Protein AF-A0A6J6I1Q4-F1 (afdb_monomer)

InterPro domains:
  IPR000642 Peptidase M41 [PF01434] (2-66)
  IPR037219 Peptidase M41-like [G3DSA:1.20.58.760] (1-72)
  IPR037219 Peptidase M41-like [SSF140990] (5-70)

Foldseek 3Di:
DDDDPDPPPPDDPVVVVVVVVVVVVVVVVVVVVVVVQCVQCVVLVVVVVVVCVVVVDDDPVRNCVSCVPRDDDDDDDDCQVDPPDDDDPDDPDPDDPPPPPDPPPPPPDDDDDDDDDDDDDDDD

Nearest PDB structures (foldseek):
  8xks-assembly1_G  TM=7.023E-01  e=1.969E-01  Chlamydomonas reinhardtii

Organism: NCBI:txid449393

Solvent-accessible surface area (backbone atoms only — not comparable to full-atom values): 8518 Å² total; per-residue (Å²): 139,89,73,87,78,70,81,72,73,96,64,54,71,71,55,51,56,49,51,54,50,53,51,51,52,53,51,51,51,52,51,51,52,52,51,52,53,50,61,76,36,38,70,52,51,53,55,48,49,58,52,36,73,74,59,75,62,79,55,73,68,60,50,51,64,58,51,70,76,61,77,83,74,85,76,80,76,84,86,58,91,44,97,84,53,74,83,77,88,69,73,79,78,86,66,74,76,75,76,73,72,68,84,76,74,82,78,84,83,74,84,80,80,75,83,82,77,86,74,84,81,84,81,135

Radius of gyration: 28.58 Å; Cα contacts (8 Å, |Δi|>4): 20; chains: 1; bounding box: 57×72×59 Å

Secondary structure (DSSP, 8-state):
---------SS-HHHHHHHHHHHHHHHHHHHHHHHHHHHHTHHHHHHHHHHHHHHS---HHHHHHHGGGPPPPPPPPP--SSTT-PPP-SPPP-------------------------PPPP--

Mean predicted aligned error: 15.28 Å

Structure (mmCIF, N/CA/C/O backbone):
data_AF-A0A6J6I1Q4-F1
#
_entry.id   AF-A0A6J6I1Q4-F1
#
loop_
_atom_site.group_PDB
_atom_site.id
_atom_site.type_symbol
_atom_site.label_atom_id
_atom_site.label_alt_id
_atom_site.label_comp_id
_atom_site.label_asym_id
_atom_site.label_entity_id
_atom_site.label_seq_id
_atom_site.pdbx_PDB_ins_code
_atom_site.Cartn_x
_atom_site.Cartn_y
_atom_site.Cartn_z
_atom_site.occupancy
_atom_site.B_iso_or_equiv
_atom_site.auth_seq_id
_atom_site.auth_comp_id
_atom_site.auth_asym_id
_atom_site.auth_atom_id
_atom_site.pdbx_PDB_model_num
ATOM 1 N N . MET A 1 1 ? 27.191 35.435 -15.533 1.00 52.91 1 MET A N 1
ATOM 2 C CA . MET A 1 1 ? 27.317 34.099 -14.915 1.00 52.91 1 MET A CA 1
ATOM 3 C C . MET A 1 1 ? 25.908 33.603 -14.681 1.00 52.91 1 MET A C 1
ATOM 5 O O . MET A 1 1 ? 25.175 34.282 -13.982 1.00 52.91 1 MET A O 1
ATOM 9 N N . GLY A 1 2 ? 25.495 32.532 -15.345 1.00 70.75 2 GLY A N 1
ATOM 10 C CA . GLY A 1 2 ? 24.093 32.118 -15.364 1.00 70.75 2 GLY A CA 1
ATOM 11 C C . GLY A 1 2 ? 23.758 31.534 -16.721 1.00 70.75 2 GLY A C 1
ATOM 12 O O . GLY A 1 2 ? 23.562 32.281 -17.669 1.00 70.75 2 GLY A O 1
ATOM 13 N N . ARG A 1 3 ? 23.816 30.208 -16.803 1.00 54.75 3 ARG A N 1
ATOM 14 C CA . ARG A 1 3 ? 23.166 29.355 -17.798 1.00 54.75 3 ARG A CA 1
ATOM 15 C C . ARG A 1 3 ? 23.211 27.956 -17.207 1.00 54.75 3 ARG A C 1
ATOM 17 O O . ARG A 1 3 ? 24.220 27.271 -17.300 1.00 54.75 3 ARG A O 1
ATOM 24 N 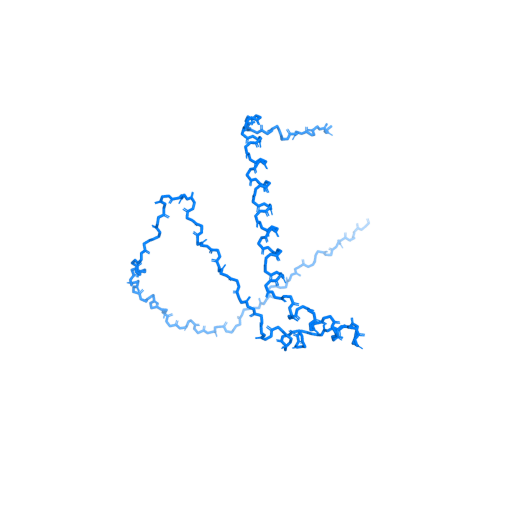N . GLU A 1 4 ? 22.191 27.637 -16.424 1.00 55.25 4 GLU A N 1
ATOM 25 C CA . GLU A 1 4 ? 21.289 26.534 -16.758 1.00 55.25 4 GLU A CA 1
ATOM 26 C C . GLU A 1 4 ? 21.901 25.539 -17.760 1.00 55.25 4 GLU A C 1
ATOM 28 O O . GLU A 1 4 ? 21.542 25.512 -18.935 1.00 55.25 4 GLU A O 1
ATOM 33 N N . TYR A 1 5 ? 22.869 24.738 -17.317 1.00 51.75 5 TYR A N 1
ATOM 34 C CA . TYR A 1 5 ? 23.225 23.515 -18.023 1.00 51.75 5 TYR A CA 1
ATOM 35 C C . TYR A 1 5 ? 22.094 22.539 -17.736 1.00 51.75 5 TYR A C 1
ATOM 37 O O . TYR A 1 5 ? 22.149 21.746 -16.798 1.00 51.75 5 TYR A O 1
ATOM 45 N N . GLY A 1 6 ? 21.009 22.701 -18.496 1.00 56.47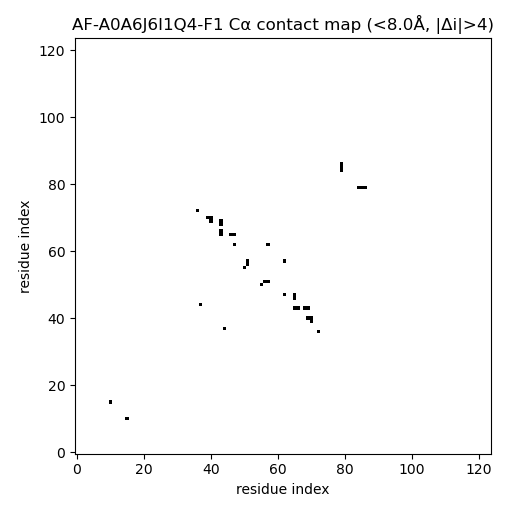 6 GLY A N 1
ATOM 46 C CA . GLY A 1 6 ? 19.932 21.736 -18.552 1.00 56.47 6 GLY A CA 1
ATOM 47 C C . GLY A 1 6 ? 20.550 20.372 -18.817 1.00 56.47 6 GLY A C 1
ATOM 48 O O . GLY A 1 6 ? 21.260 20.193 -19.805 1.00 56.47 6 GLY A O 1
ATOM 49 N N . HIS A 1 7 ? 20.319 19.437 -17.900 1.00 63.91 7 HIS A N 1
ATOM 50 C CA . HIS A 1 7 ? 20.585 18.027 -18.118 1.00 63.91 7 HIS A CA 1
ATOM 51 C C . HIS A 1 7 ? 19.796 17.593 -19.356 1.00 63.91 7 HIS A C 1
ATOM 53 O O . HIS A 1 7 ? 18.603 17.295 -19.276 1.00 63.91 7 HIS A O 1
ATOM 59 N N . GLN A 1 8 ? 20.444 17.615 -20.518 1.00 65.81 8 GLN A N 1
ATOM 60 C CA . GLN A 1 8 ? 19.921 16.964 -21.703 1.00 65.81 8 GLN A CA 1
ATOM 61 C C . GLN A 1 8 ? 19.902 15.470 -21.377 1.00 65.81 8 GLN A C 1
ATOM 63 O O . GLN A 1 8 ? 20.910 14.913 -20.953 1.00 65.81 8 GLN A O 1
ATOM 68 N N . ARG A 1 9 ? 18.717 14.857 -21.428 1.00 66.62 9 ARG A N 1
ATOM 69 C CA . ARG A 1 9 ? 18.528 13.452 -21.053 1.00 66.62 9 ARG A CA 1
ATOM 70 C C . ARG A 1 9 ? 19.401 12.580 -21.965 1.00 66.62 9 ARG A C 1
ATOM 72 O O . ARG A 1 9 ? 19.215 12.601 -23.177 1.00 66.62 9 ARG A O 1
ATOM 79 N N . ASP A 1 10 ? 20.329 11.819 -21.385 1.00 69.81 10 ASP A N 1
ATOM 80 C CA . ASP A 1 10 ? 21.278 10.949 -22.103 1.00 69.81 10 ASP A CA 1
ATOM 81 C C . ASP A 1 10 ? 20.632 9.630 -22.593 1.00 69.81 10 ASP A C 1
ATOM 83 O O . ASP A 1 10 ? 21.184 8.543 -22.424 1.00 69.81 10 ASP A O 1
ATOM 87 N N . TYR A 1 11 ? 19.420 9.678 -23.150 1.00 79.31 11 TYR A N 1
ATOM 88 C CA . TYR A 1 11 ? 18.727 8.504 -23.696 1.00 79.31 11 TYR A CA 1
ATOM 89 C C . TYR A 1 11 ? 17.771 8.884 -24.828 1.00 79.31 11 TYR A C 1
ATOM 91 O O . TYR A 1 11 ? 17.337 10.029 -24.941 1.00 79.31 11 TYR A O 1
ATOM 99 N N . SER A 1 12 ? 17.457 7.919 -25.698 1.00 88.31 12 SER A N 1
ATOM 100 C CA . SER A 1 12 ? 16.560 8.145 -26.832 1.00 88.31 12 SER A CA 1
ATOM 101 C C . SER A 1 12 ? 15.118 8.379 -26.381 1.00 88.31 12 SER A C 1
ATOM 103 O O . SER A 1 12 ? 14.677 7.848 -25.361 1.00 88.31 12 SER A O 1
ATOM 105 N N . GLU A 1 13 ? 14.348 9.098 -27.199 1.00 87.38 13 GLU A N 1
ATOM 106 C CA . GLU A 1 13 ? 12.906 9.305 -26.989 1.00 87.38 13 GLU A CA 1
ATOM 107 C C . GLU A 1 13 ? 12.149 7.973 -26.847 1.00 87.38 13 GLU A C 1
ATOM 109 O O . GLU A 1 13 ? 11.260 7.822 -26.014 1.00 87.38 13 GLU A O 1
ATOM 114 N N . SER A 1 14 ? 12.565 6.953 -27.604 1.00 89.81 14 SER A N 1
ATOM 115 C CA . SER A 1 14 ? 12.007 5.601 -27.503 1.00 89.81 14 SER A CA 1
ATOM 116 C C . SER A 1 14 ? 12.253 4.945 -26.139 1.00 89.81 14 SER A C 1
ATOM 118 O O . SER A 1 14 ? 11.375 4.257 -25.614 1.00 89.81 14 SER A O 1
ATOM 120 N N . VAL A 1 15 ? 13.429 5.161 -25.543 1.00 91.81 15 VAL A N 1
ATOM 121 C CA . VAL A 1 15 ? 13.763 4.654 -24.207 1.00 91.81 15 VAL A CA 1
ATOM 122 C C . VAL A 1 15 ? 12.983 5.427 -23.146 1.00 91.81 15 VAL A C 1
ATOM 124 O O . VAL A 1 15 ? 12.439 4.804 -22.239 1.00 91.81 15 VAL A O 1
ATOM 127 N N . ALA A 1 16 ? 12.844 6.748 -23.295 1.00 90.19 16 ALA A N 1
ATOM 128 C CA . ALA A 1 16 ? 12.025 7.576 -22.410 1.00 90.19 16 ALA A CA 1
ATOM 129 C C . ALA A 1 16 ? 10.563 7.094 -22.367 1.00 90.19 16 ALA A C 1
ATOM 131 O O . ALA A 1 16 ? 10.040 6.801 -21.294 1.00 90.19 16 ALA A O 1
ATOM 132 N N . ALA A 1 17 ? 9.944 6.898 -23.536 1.00 92.81 17 ALA A N 1
ATOM 133 C CA . ALA A 1 17 ? 8.569 6.410 -23.643 1.00 92.81 17 ALA A CA 1
ATOM 134 C C . ALA A 1 17 ? 8.380 5.011 -23.024 1.00 92.81 17 ALA A C 1
ATOM 136 O O . ALA A 1 17 ? 7.348 4.722 -22.411 1.00 92.81 17 ALA A O 1
ATOM 137 N N . THR A 1 18 ? 9.387 4.142 -23.160 1.00 95.38 18 THR A N 1
ATOM 138 C CA . THR A 1 18 ? 9.382 2.809 -22.540 1.00 95.38 18 THR A CA 1
ATOM 139 C C . THR A 1 18 ? 9.422 2.917 -21.014 1.00 95.38 18 THR A C 1
ATOM 141 O O . THR A 1 18 ? 8.624 2.276 -20.333 1.00 95.38 18 THR A O 1
ATOM 144 N N . ILE A 1 19 ? 10.301 3.768 -20.474 1.00 93.75 19 ILE A N 1
ATOM 145 C CA . ILE A 1 19 ? 10.416 4.012 -19.030 1.00 93.75 19 ILE A CA 1
ATOM 146 C C . ILE A 1 19 ? 9.093 4.540 -18.465 1.00 93.75 19 ILE A C 1
ATOM 148 O O . ILE A 1 19 ? 8.601 4.003 -17.476 1.00 93.75 19 ILE A O 1
ATOM 152 N N . ASP A 1 20 ? 8.485 5.537 -19.107 1.00 94.25 20 ASP A N 1
ATOM 153 C CA . ASP A 1 20 ? 7.224 6.121 -18.638 1.00 94.25 20 ASP A CA 1
ATOM 154 C C . ASP A 1 20 ? 6.078 5.099 -18.634 1.00 94.25 20 ASP A C 1
ATOM 156 O O . ASP A 1 20 ? 5.234 5.096 -17.734 1.00 94.25 20 ASP A O 1
ATOM 160 N N . THR A 1 21 ? 6.062 4.197 -19.618 1.00 96.69 21 THR A N 1
ATOM 161 C CA . THR A 1 21 ? 5.072 3.116 -19.697 1.00 96.69 21 THR A CA 1
ATOM 162 C C . THR A 1 21 ? 5.234 2.123 -18.545 1.00 96.69 21 THR A C 1
ATOM 164 O O . THR A 1 21 ? 4.247 1.779 -17.893 1.00 96.69 21 THR A O 1
ATOM 167 N N . GLU A 1 22 ? 6.463 1.703 -18.240 1.00 96.56 22 GLU A N 1
ATOM 168 C CA . GLU A 1 22 ? 6.734 0.797 -17.117 1.00 96.56 22 GLU A CA 1
ATOM 169 C C . GLU A 1 22 ? 6.464 1.462 -15.758 1.00 96.56 22 GLU A C 1
ATOM 171 O O . GLU A 1 22 ? 5.913 0.824 -14.861 1.00 96.56 22 GLU A O 1
ATOM 176 N N . ILE A 1 23 ? 6.768 2.757 -15.609 1.00 97.06 23 ILE A N 1
ATOM 177 C CA . ILE A 1 23 ? 6.432 3.522 -14.399 1.00 97.06 23 ILE A CA 1
ATOM 178 C C . ILE A 1 23 ? 4.917 3.589 -14.211 1.00 97.06 23 ILE A C 1
ATOM 180 O O . ILE A 1 23 ? 4.428 3.332 -13.110 1.00 97.06 23 ILE A O 1
ATOM 184 N N . ARG A 1 24 ? 4.161 3.903 -15.270 1.00 97.25 24 ARG A N 1
ATOM 185 C CA . ARG A 1 24 ? 2.695 3.933 -15.202 1.00 97.25 24 ARG A CA 1
ATOM 186 C C . ARG A 1 24 ? 2.150 2.581 -14.754 1.00 97.25 24 ARG A C 1
ATOM 188 O O . ARG A 1 24 ? 1.399 2.524 -13.787 1.00 97.25 24 ARG A O 1
ATOM 195 N N . LYS A 1 25 ? 2.600 1.500 -15.393 1.00 97.12 25 LYS A N 1
ATOM 196 C CA . LYS A 1 25 ? 2.199 0.132 -15.054 1.00 97.12 25 LYS A CA 1
ATOM 197 C C . LYS A 1 25 ? 2.530 -0.228 -13.603 1.00 97.12 25 LYS A C 1
ATOM 199 O O . LYS A 1 25 ? 1.725 -0.859 -12.924 1.00 97.12 25 LYS A O 1
ATOM 204 N N . LEU A 1 26 ? 3.698 0.180 -13.107 1.00 95.31 26 LEU A N 1
ATOM 205 C CA . LEU A 1 26 ? 4.089 -0.028 -11.713 1.00 95.31 26 LEU A CA 1
ATOM 206 C C . LEU A 1 26 ? 3.126 0.669 -10.741 1.00 95.31 26 LEU A C 1
ATOM 208 O O . LEU A 1 26 ? 2.710 0.058 -9.756 1.00 95.31 26 LEU A O 1
ATOM 212 N N . ILE A 1 27 ? 2.781 1.930 -11.016 1.00 97.06 27 ILE A N 1
ATOM 213 C CA . ILE A 1 27 ? 1.874 2.725 -10.178 1.00 97.06 27 ILE A CA 1
ATOM 214 C C . ILE A 1 27 ? 0.458 2.148 -10.219 1.00 97.06 27 ILE A C 1
ATOM 216 O O . ILE A 1 27 ? -0.148 1.969 -9.168 1.00 97.06 27 ILE A O 1
ATOM 220 N N . GLU A 1 28 ? -0.054 1.821 -11.405 1.00 97.69 28 GLU A N 1
ATOM 221 C CA . GLU A 1 28 ? -1.389 1.236 -11.580 1.00 97.69 28 GLU A CA 1
ATOM 222 C C . GLU A 1 28 ? -1.523 -0.089 -10.824 1.00 97.69 28 GLU A C 1
ATOM 224 O O . GLU A 1 28 ? -2.483 -0.274 -10.078 1.00 97.69 28 GLU A O 1
ATOM 229 N N . ASN A 1 29 ? -0.522 -0.970 -10.923 1.00 96.06 29 ASN A N 1
ATOM 230 C CA . ASN A 1 29 ? -0.507 -2.228 -10.176 1.00 96.06 29 ASN A CA 1
ATOM 231 C C . ASN A 1 29 ? -0.497 -1.999 -8.659 1.00 96.06 29 ASN A C 1
ATOM 233 O O . ASN A 1 29 ? -1.226 -2.668 -7.935 1.00 96.06 29 ASN A O 1
ATOM 237 N N . ALA A 1 30 ? 0.314 -1.055 -8.170 1.00 95.31 30 ALA A N 1
ATOM 238 C CA . ALA A 1 30 ? 0.361 -0.731 -6.746 1.00 95.31 30 ALA A CA 1
ATOM 239 C C . ALA A 1 30 ? -0.961 -0.127 -6.246 1.00 95.31 30 ALA A C 1
ATOM 241 O O . ALA A 1 30 ? -1.386 -0.420 -5.132 1.00 95.31 30 ALA A O 1
ATOM 242 N N . HIS A 1 31 ? -1.619 0.693 -7.067 1.00 97.81 31 HIS A N 1
ATOM 243 C CA . HIS A 1 31 ? -2.915 1.275 -6.741 1.00 97.81 31 HIS A CA 1
ATOM 244 C C . HIS A 1 31 ? -4.016 0.212 -6.694 1.00 97.81 31 HIS A C 1
ATOM 246 O O . HIS A 1 31 ? -4.817 0.206 -5.762 1.00 97.81 31 HIS A O 1
ATOM 252 N N . GLN A 1 32 ? -4.042 -0.702 -7.667 1.00 96.69 32 GLN A N 1
ATOM 253 C CA . GLN A 1 32 ? -4.999 -1.805 -7.669 1.00 96.69 32 GLN A CA 1
ATOM 254 C C . GLN A 1 32 ? -4.784 -2.732 -6.468 1.00 96.69 32 GLN A C 1
ATOM 256 O O . GLN A 1 32 ? -5.740 -3.051 -5.774 1.00 96.69 32 GLN A O 1
ATOM 261 N N . GLU A 1 33 ? -3.535 -3.088 -6.161 1.00 94.94 33 GLU A N 1
ATOM 262 C CA . GLU A 1 33 ? -3.209 -3.898 -4.983 1.00 94.94 33 GLU A CA 1
ATOM 263 C C . GLU A 1 33 ? -3.665 -3.216 -3.684 1.00 94.94 33 GLU A C 1
ATOM 265 O O . GLU A 1 33 ? -4.274 -3.854 -2.829 1.00 94.94 33 GLU A O 1
ATOM 270 N N . ALA A 1 34 ? -3.441 -1.904 -3.546 1.00 96.00 34 ALA A N 1
ATOM 271 C CA . ALA A 1 34 ? -3.936 -1.148 -2.399 1.00 96.00 34 ALA A CA 1
ATOM 272 C C . ALA A 1 34 ? -5.471 -1.174 -2.312 1.00 96.00 34 ALA A C 1
ATOM 274 O O . ALA A 1 34 ? -6.017 -1.363 -1.227 1.00 96.00 34 ALA A O 1
ATOM 275 N N . PHE A 1 35 ? -6.171 -1.016 -3.439 1.00 96.88 35 PHE A N 1
ATOM 276 C CA . PHE A 1 35 ? -7.628 -1.123 -3.489 1.00 96.88 35 PHE A CA 1
ATOM 277 C C . PHE A 1 35 ? -8.108 -2.509 -3.042 1.00 96.88 35 PHE A C 1
ATOM 279 O O . PHE A 1 35 ? -9.002 -2.602 -2.202 1.00 96.88 35 PHE A O 1
ATOM 286 N N . ASP A 1 36 ? -7.477 -3.573 -3.532 1.00 96.19 36 ASP A N 1
ATOM 287 C CA . ASP A 1 36 ? -7.838 -4.948 -3.190 1.00 96.19 36 ASP A CA 1
ATOM 288 C C . ASP A 1 36 ? -7.625 -5.228 -1.690 1.00 96.19 36 ASP A C 1
ATOM 290 O O . ASP A 1 36 ? -8.495 -5.816 -1.046 1.00 96.19 36 ASP A O 1
ATOM 294 N N . ILE A 1 37 ? -6.528 -4.733 -1.101 1.00 95.62 37 ILE A N 1
ATOM 295 C CA . ILE A 1 37 ? -6.253 -4.831 0.345 1.00 95.62 37 ILE A CA 1
ATOM 296 C C . ILE A 1 37 ? -7.335 -4.121 1.168 1.00 95.62 37 ILE A C 1
ATOM 298 O O . ILE A 1 37 ? -7.801 -4.661 2.177 1.00 95.62 37 ILE A O 1
ATOM 302 N N . LEU A 1 38 ? -7.737 -2.914 0.757 1.00 95.19 38 LEU A N 1
ATOM 303 C CA . LEU A 1 38 ? -8.766 -2.132 1.449 1.00 95.19 38 LEU A CA 1
ATOM 304 C C . LEU A 1 38 ? -10.142 -2.799 1.357 1.00 95.19 38 LEU A C 1
ATOM 306 O O . LEU A 1 38 ? -10.885 -2.801 2.336 1.00 95.19 38 LEU A O 1
ATOM 310 N N . VAL A 1 39 ? -10.481 -3.376 0.202 1.00 96.00 39 VAL A N 1
ATOM 311 C CA . VAL A 1 39 ? -11.735 -4.116 0.008 1.00 96.00 39 VAL A CA 1
ATOM 312 C C . VAL A 1 39 ? -11.743 -5.398 0.836 1.00 96.00 39 VAL A C 1
ATOM 314 O O . VAL A 1 39 ? -12.737 -5.678 1.502 1.00 96.00 39 VAL A O 1
ATOM 317 N N . ALA A 1 40 ? -10.636 -6.145 0.853 1.00 95.44 40 ALA A N 1
ATOM 318 C CA . ALA A 1 40 ? -10.507 -7.358 1.656 1.00 95.44 40 ALA A CA 1
ATOM 319 C C . ALA A 1 40 ? -10.654 -7.088 3.164 1.00 95.44 40 ALA A C 1
ATOM 321 O O . ALA A 1 40 ? -11.178 -7.927 3.888 1.00 95.44 40 ALA A O 1
ATOM 322 N N . ASN A 1 41 ? -10.239 -5.905 3.630 1.00 96.50 41 ASN A N 1
ATOM 323 C CA . ASN A 1 41 ? -10.305 -5.491 5.035 1.00 96.50 41 ASN A CA 1
ATOM 324 C C . ASN A 1 41 ? -11.428 -4.478 5.320 1.00 96.50 41 ASN A C 1
ATOM 326 O O . ASN A 1 41 ? -11.348 -3.705 6.279 1.00 96.50 41 ASN A O 1
ATOM 330 N N . ARG A 1 42 ? -12.480 -4.455 4.490 1.00 95.75 42 ARG A N 1
ATOM 331 C CA . ARG A 1 42 ? -13.537 -3.441 4.581 1.00 95.75 42 ARG A CA 1
ATOM 332 C C . ARG A 1 42 ? -14.265 -3.446 5.925 1.00 95.75 42 ARG A C 1
ATOM 334 O O . ARG A 1 42 ? -14.511 -2.378 6.473 1.00 95.75 42 ARG A O 1
ATOM 341 N N . GLU A 1 43 ? -14.554 -4.623 6.470 1.00 94.81 43 GLU A N 1
ATOM 342 C CA . GLU A 1 43 ? -15.254 -4.761 7.754 1.00 94.81 43 GLU A CA 1
ATOM 343 C C . GLU A 1 43 ? -14.462 -4.123 8.907 1.00 94.81 43 GLU A C 1
ATOM 345 O O . GLU A 1 43 ? -15.023 -3.395 9.725 1.00 94.81 43 GLU A O 1
ATOM 350 N N . THR A 1 44 ? -13.141 -4.316 8.928 1.00 95.00 44 THR A N 1
ATOM 351 C CA . THR A 1 44 ? -12.237 -3.693 9.906 1.00 95.00 44 THR A CA 1
ATOM 352 C C . THR A 1 44 ? -12.233 -2.168 9.779 1.00 95.00 44 THR A C 1
ATOM 354 O O . THR A 1 44 ? -12.259 -1.453 10.782 1.00 95.00 44 THR A O 1
ATOM 357 N N . LEU A 1 45 ? -12.226 -1.648 8.546 1.00 95.56 45 LEU A N 1
ATOM 358 C CA . LEU A 1 45 ? -12.282 -0.205 8.297 1.00 95.56 45 LEU A CA 1
ATOM 359 C C . LEU A 1 45 ? -13.623 0.394 8.730 1.00 95.56 45 LEU A C 1
ATOM 361 O O . LEU A 1 45 ? -13.635 1.456 9.350 1.00 95.56 45 LEU A O 1
ATOM 365 N N . ASP A 1 46 ? -14.737 -0.285 8.455 1.00 95.62 46 ASP A N 1
ATOM 366 C CA . ASP A 1 46 ? -16.065 0.164 8.876 1.00 95.62 46 ASP A CA 1
ATOM 367 C C . ASP A 1 46 ? -16.176 0.182 10.414 1.00 95.62 46 ASP A C 1
ATOM 369 O O . ASP A 1 46 ? -16.685 1.150 10.982 1.00 95.62 46 ASP A O 1
ATOM 373 N N . ALA A 1 47 ? -15.611 -0.816 11.106 1.00 94.12 47 ALA A N 1
ATOM 374 C CA . ALA A 1 47 ? -15.523 -0.821 12.567 1.00 94.12 47 ALA A CA 1
ATOM 375 C C . ALA A 1 47 ? -14.719 0.378 13.102 1.00 94.12 47 ALA A C 1
ATOM 377 O O . ALA A 1 47 ? -15.155 1.044 14.040 1.00 94.12 47 ALA A O 1
ATOM 378 N N . MET A 1 48 ? -13.586 0.712 12.474 1.00 94.81 48 MET A N 1
ATOM 379 C CA . MET A 1 48 ? -12.797 1.893 12.842 1.00 94.81 48 MET A CA 1
ATOM 380 C C . MET A 1 48 ? -13.587 3.195 12.668 1.00 94.81 48 MET A C 1
ATOM 382 O O . MET A 1 48 ? -13.515 4.079 13.522 1.00 94.81 48 MET A O 1
ATOM 386 N N . VAL A 1 49 ? -14.350 3.317 11.579 1.00 95.50 49 VAL A N 1
ATOM 387 C CA . VAL A 1 49 ? -15.170 4.505 11.301 1.00 95.50 49 VAL A CA 1
ATOM 388 C C . VAL A 1 49 ? -16.248 4.695 12.364 1.00 95.50 49 VAL A C 1
ATOM 390 O O . VAL A 1 49 ? -16.443 5.822 12.811 1.00 95.5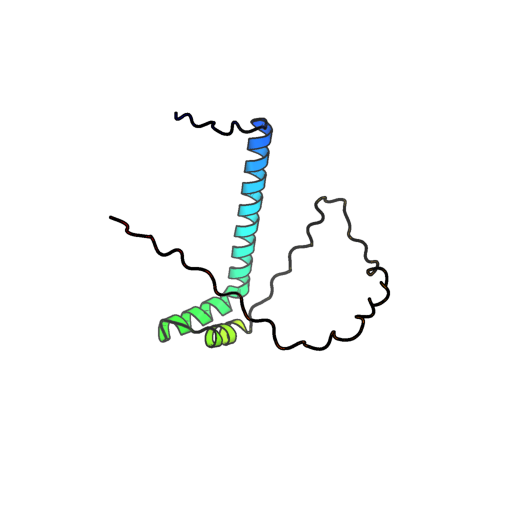0 49 VAL A O 1
ATOM 393 N N . VAL A 1 50 ? -16.908 3.623 12.812 1.00 95.56 50 VAL A N 1
ATOM 394 C CA . VAL A 1 50 ? -17.906 3.707 13.894 1.00 95.56 50 VAL A CA 1
ATOM 395 C C . VAL A 1 50 ? -17.291 4.311 15.156 1.00 95.56 50 VAL A C 1
ATOM 397 O O . VAL A 1 50 ? -17.850 5.251 15.715 1.00 95.56 50 VAL A O 1
ATOM 400 N N . VAL A 1 51 ? -16.107 3.847 15.564 1.00 94.44 51 VAL A N 1
ATOM 401 C CA . VAL A 1 51 ? -15.443 4.377 16.766 1.00 94.44 51 VAL A CA 1
ATOM 402 C C . VAL A 1 51 ? -14.960 5.819 16.556 1.00 94.44 51 VAL A C 1
ATOM 404 O O . VAL A 1 51 ? -15.059 6.643 17.466 1.00 94.44 51 VAL A O 1
ATOM 407 N N . LEU A 1 52 ? -14.481 6.168 15.357 1.00 96.00 52 LEU A N 1
ATOM 408 C CA . LEU A 1 52 ? -14.091 7.545 15.027 1.00 96.00 52 LEU A CA 1
ATOM 409 C C . LEU A 1 52 ? -15.269 8.520 15.074 1.00 96.00 52 LEU A C 1
ATOM 411 O O . LEU A 1 52 ? -15.076 9.667 15.466 1.00 96.00 52 LEU A O 1
ATOM 415 N N . LEU A 1 53 ? -16.476 8.087 14.709 1.00 96.25 53 LEU A N 1
ATOM 416 C CA . LEU A 1 53 ? -17.673 8.922 14.830 1.00 96.25 53 LEU A CA 1
ATOM 417 C C . LEU A 1 53 ? -18.033 9.218 16.293 1.00 96.25 53 LEU A C 1
ATOM 419 O O . LEU A 1 53 ? -18.625 10.259 16.565 1.00 96.25 53 LEU A O 1
ATOM 423 N N . GLU A 1 54 ? -17.671 8.337 17.228 1.00 94.12 54 GLU A N 1
ATOM 424 C CA . GLU A 1 54 ? -17.920 8.529 18.661 1.00 94.12 54 GLU A CA 1
ATOM 425 C C . GLU A 1 54 ? -16.822 9.347 19.356 1.00 94.12 54 GLU A C 1
ATOM 427 O O . GLU A 1 54 ? -17.123 10.182 20.208 1.00 94.12 54 GLU A O 1
ATOM 432 N N . LYS A 1 55 ? -15.548 9.091 19.027 1.00 93.25 55 LYS A N 1
ATOM 433 C CA . LYS A 1 55 ? -14.384 9.656 19.736 1.00 93.25 55 LYS A CA 1
ATOM 434 C C . LYS A 1 55 ? -13.681 10.803 19.008 1.00 93.25 55 LYS A C 1
ATOM 436 O O . LYS A 1 55 ? -12.823 11.446 19.609 1.00 93.25 55 LYS A O 1
ATOM 441 N N . GLU A 1 56 ? -13.985 11.027 17.729 1.00 93.38 56 GLU A N 1
ATOM 442 C CA . GLU A 1 56 ? -13.335 11.964 16.786 1.00 93.38 56 GLU A CA 1
ATOM 443 C C . GLU A 1 56 ? -11.850 11.683 16.489 1.00 93.38 56 GLU A C 1
ATOM 445 O O . GLU A 1 56 ? -11.370 11.946 15.386 1.00 93.38 56 GLU A O 1
ATOM 450 N N . THR A 1 57 ? -11.110 11.124 17.445 1.00 93.88 57 THR A N 1
ATOM 451 C CA . THR A 1 57 ? -9.693 10.776 17.339 1.00 93.88 57 THR A CA 1
ATOM 452 C C . THR A 1 57 ? -9.426 9.423 17.995 1.00 93.88 57 THR A C 1
ATOM 454 O O . THR A 1 57 ? -10.061 9.072 18.986 1.00 93.88 57 THR A O 1
ATOM 457 N N . LEU A 1 58 ? -8.493 8.655 17.426 1.00 94.19 58 LEU A N 1
ATOM 458 C CA . LEU A 1 58 ? -8.064 7.356 17.947 1.00 94.19 58 LEU A CA 1
ATOM 459 C C . LEU A 1 58 ? -6.563 7.366 18.210 1.00 94.19 58 LEU A C 1
ATOM 461 O O . LEU A 1 58 ? -5.780 7.851 17.388 1.00 94.19 58 LEU A O 1
ATOM 465 N N . ASN A 1 59 ? -6.164 6.784 19.335 1.00 94.50 59 ASN A N 1
ATOM 466 C CA . ASN A 1 59 ? -4.768 6.563 19.681 1.00 94.50 59 ASN A CA 1
ATOM 467 C C . ASN A 1 59 ? -4.251 5.237 19.105 1.00 94.50 59 ASN A C 1
ATOM 469 O O . ASN A 1 59 ? -5.005 4.390 18.625 1.00 94.50 59 ASN A O 1
ATOM 473 N N . LYS A 1 60 ? -2.931 5.041 19.162 1.00 93.75 60 LYS A N 1
ATOM 474 C CA . LYS A 1 60 ? -2.260 3.867 18.588 1.00 93.75 60 LYS A CA 1
ATOM 475 C C . LYS A 1 60 ? -2.783 2.549 19.167 1.00 93.75 60 LYS A C 1
ATOM 477 O O . LYS A 1 60 ? -2.933 1.582 18.426 1.00 93.75 60 LYS A O 1
ATOM 482 N N . GLU A 1 61 ? -3.021 2.505 20.473 1.00 94.75 61 GLU A N 1
ATOM 483 C CA . GLU A 1 61 ? -3.487 1.316 21.187 1.00 94.75 61 GLU A CA 1
ATOM 484 C C . GLU A 1 61 ? -4.900 0.925 20.734 1.00 94.75 61 GLU A C 1
ATOM 486 O O . GLU A 1 61 ? -5.147 -0.235 20.427 1.00 94.75 61 GLU A O 1
ATOM 491 N N . GLU A 1 62 ? -5.789 1.908 20.582 1.00 92.19 62 GLU A N 1
ATOM 492 C CA . GLU A 1 62 ? -7.171 1.701 20.130 1.00 92.19 62 GLU A CA 1
ATOM 493 C C . GLU A 1 62 ? -7.219 1.225 18.672 1.00 92.19 62 GLU A C 1
ATOM 495 O O . GLU A 1 62 ? -7.992 0.336 18.321 1.00 92.19 62 GLU A O 1
ATOM 500 N N . ILE A 1 63 ? -6.345 1.767 17.817 1.00 93.06 63 ILE A N 1
ATOM 501 C CA . ILE A 1 63 ? -6.196 1.291 16.436 1.00 93.06 63 ILE A CA 1
ATOM 502 C C . ILE A 1 63 ? -5.707 -0.159 16.424 1.00 93.06 63 ILE A C 1
ATOM 504 O O . ILE A 1 63 ? -6.217 -0.962 15.647 1.00 93.06 63 ILE A O 1
ATOM 508 N N . ALA A 1 64 ? -4.744 -0.514 17.279 1.00 93.62 64 ALA A N 1
ATOM 509 C CA . ALA A 1 64 ? -4.225 -1.877 17.354 1.00 93.62 64 ALA A CA 1
ATOM 510 C C . ALA A 1 64 ? -5.301 -2.889 17.784 1.00 93.62 64 ALA A C 1
ATOM 512 O O . ALA A 1 64 ? -5.324 -4.000 17.259 1.00 93.62 64 ALA A O 1
ATOM 513 N N . GLU A 1 65 ? -6.209 -2.501 18.683 1.00 93.38 65 GLU A N 1
ATOM 514 C CA . GLU A 1 65 ? -7.361 -3.326 19.068 1.00 93.38 65 GLU A CA 1
ATOM 515 C C . GLU A 1 65 ? -8.310 -3.564 17.887 1.00 93.38 65 GLU A C 1
ATOM 517 O O . GLU A 1 65 ? -8.700 -4.702 17.628 1.00 93.38 65 GLU A O 1
ATOM 522 N N . ILE A 1 66 ? -8.634 -2.515 17.126 1.00 91.94 66 ILE A N 1
ATOM 523 C CA . ILE A 1 66 ? -9.511 -2.623 15.950 1.00 91.94 66 ILE A CA 1
ATOM 524 C C . ILE A 1 66 ? -8.845 -3.464 14.850 1.00 91.94 66 ILE A C 1
ATOM 526 O O . ILE A 1 66 ? -9.497 -4.273 14.193 1.00 91.94 66 ILE A O 1
ATOM 530 N N . PHE A 1 67 ? -7.533 -3.311 14.666 1.00 93.88 67 PHE A N 1
ATOM 531 C CA . PHE A 1 67 ? -6.774 -3.958 13.596 1.00 93.88 67 PHE A CA 1
ATOM 532 C C . PHE A 1 67 ? -6.372 -5.404 13.925 1.00 93.88 67 PHE A C 1
ATOM 534 O O . PHE A 1 67 ? -5.752 -6.064 13.093 1.00 93.88 67 PHE A O 1
ATOM 541 N N . ALA A 1 68 ? -6.751 -5.936 15.091 1.00 92.56 68 ALA A N 1
ATOM 542 C CA . ALA A 1 68 ? -6.416 -7.299 15.507 1.00 92.56 68 ALA A CA 1
ATOM 543 C C . ALA A 1 68 ? -6.899 -8.389 14.527 1.00 92.56 68 ALA A C 1
ATOM 545 O O . ALA A 1 68 ? -6.314 -9.468 14.480 1.00 92.56 68 ALA A O 1
ATOM 546 N N . ASN A 1 69 ? -7.939 -8.101 13.737 1.00 89.38 69 ASN A N 1
ATOM 547 C CA . ASN A 1 69 ? -8.526 -9.023 12.761 1.00 89.38 69 ASN A CA 1
ATOM 548 C C . ASN A 1 69 ? -8.160 -8.692 11.300 1.00 89.38 69 ASN A C 1
ATOM 550 O O . ASN A 1 69 ? -8.821 -9.176 10.384 1.00 89.38 69 ASN A O 1
ATOM 554 N N . VAL A 1 70 ? -7.155 -7.841 11.058 1.00 93.75 70 VAL A N 1
ATOM 555 C CA . VAL A 1 70 ? -6.706 -7.519 9.693 1.00 93.75 70 VAL A CA 1
ATOM 556 C C . VAL A 1 70 ? -6.125 -8.759 9.020 1.00 93.75 70 VAL A C 1
ATOM 558 O O . VAL A 1 70 ? -5.315 -9.484 9.593 1.00 93.75 70 VAL A O 1
ATOM 561 N N . ILE A 1 71 ? -6.534 -8.984 7.775 1.00 91.94 71 ILE A N 1
ATOM 562 C CA . ILE A 1 71 ? -6.011 -10.042 6.921 1.00 91.94 71 ILE A CA 1
ATOM 563 C C . ILE A 1 71 ? -4.696 -9.556 6.312 1.00 91.94 71 ILE A C 1
ATOM 565 O O . ILE A 1 71 ? -4.674 -8.586 5.547 1.00 91.94 71 ILE A O 1
ATOM 569 N N . ASP A 1 72 ? -3.611 -10.262 6.628 1.00 90.81 72 ASP A N 1
ATOM 570 C CA . ASP A 1 72 ? -2.299 -10.017 6.038 1.00 90.81 72 ASP A CA 1
ATOM 571 C C . ASP A 1 72 ? -2.310 -10.289 4.528 1.00 90.81 72 ASP A C 1
ATOM 573 O O . ASP A 1 72 ? -2.775 -11.331 4.054 1.00 90.81 72 ASP A O 1
ATOM 577 N N . TRP A 1 73 ? -1.754 -9.355 3.757 1.00 90.12 73 TRP A N 1
ATOM 578 C CA . TRP A 1 73 ? -1.607 -9.508 2.312 1.00 90.12 73 TRP A CA 1
ATOM 579 C C . TRP A 1 73 ? -0.334 -10.297 1.974 1.00 90.12 73 TRP A C 1
ATOM 581 O O . TRP A 1 73 ? 0.698 -10.091 2.624 1.00 90.12 73 TRP A O 1
ATOM 591 N N . PRO A 1 74 ? -0.347 -11.184 0.958 1.00 90.50 74 PRO A N 1
ATOM 592 C CA . PRO A 1 74 ? 0.848 -11.912 0.558 1.00 90.50 74 PRO A CA 1
ATOM 593 C C . PRO A 1 74 ? 1.993 -10.953 0.224 1.00 90.50 74 PRO A C 1
ATOM 595 O O . PRO A 1 74 ? 1.867 -10.047 -0.600 1.00 90.50 74 PRO A O 1
ATOM 598 N N . GLY A 1 75 ? 3.144 -11.181 0.857 1.00 87.38 75 GLY A N 1
ATOM 599 C CA . GLY A 1 75 ? 4.347 -10.406 0.587 1.00 87.38 75 GLY A CA 1
ATOM 600 C C . GLY A 1 75 ? 4.788 -10.558 -0.868 1.00 87.38 75 GLY A C 1
ATOM 601 O O . GLY A 1 75 ? 4.808 -11.662 -1.418 1.00 87.38 75 GLY A O 1
ATOM 602 N N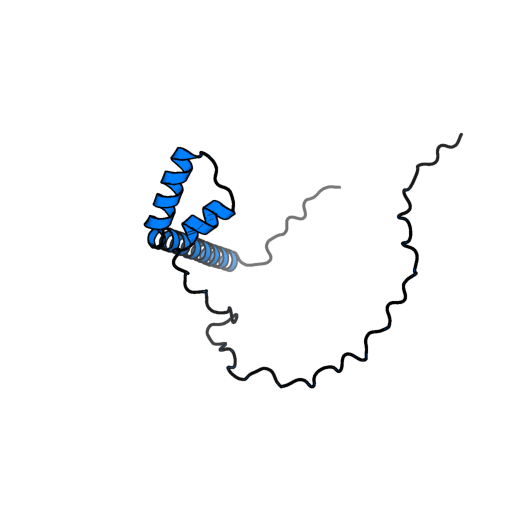 . ARG A 1 76 ? 5.192 -9.445 -1.489 1.00 85.69 76 ARG A N 1
ATOM 603 C CA . ARG A 1 76 ? 5.764 -9.473 -2.839 1.00 85.69 76 ARG A CA 1
ATOM 604 C C . ARG A 1 76 ? 7.012 -10.372 -2.863 1.00 85.69 76 ARG A C 1
ATOM 606 O O . ARG A 1 76 ? 7.812 -10.333 -1.922 1.00 85.69 76 ARG A O 1
ATOM 613 N N . PRO A 1 77 ? 7.222 -11.163 -3.930 1.00 83.75 77 PRO A N 1
ATOM 614 C CA . PRO A 1 77 ? 8.409 -11.998 -4.041 1.00 83.75 77 PRO A CA 1
ATOM 615 C C . PRO A 1 77 ? 9.676 -11.137 -4.055 1.00 83.75 77 PRO A C 1
ATOM 617 O O . PRO A 1 77 ? 9.671 -9.981 -4.486 1.00 83.75 77 PRO A O 1
ATOM 620 N N . LYS A 1 78 ? 10.790 -11.716 -3.596 1.00 83.88 78 LYS A N 1
ATOM 621 C CA . LYS A 1 78 ? 12.092 -11.038 -3.596 1.00 83.88 78 LYS A CA 1
ATOM 622 C C . LYS A 1 78 ? 12.460 -10.631 -5.024 1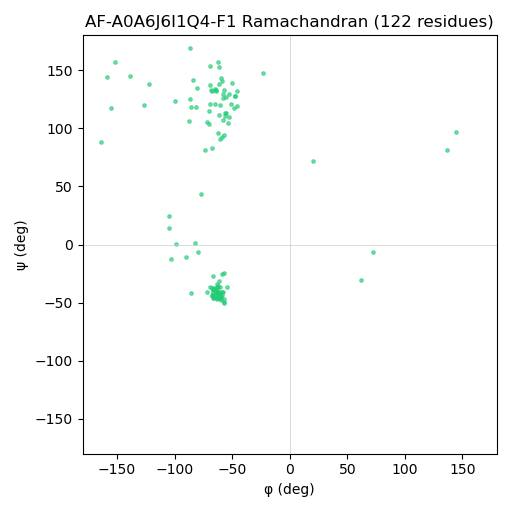.00 83.88 78 LYS A C 1
ATOM 624 O O . LYS A 1 78 ? 12.444 -11.457 -5.932 1.00 83.88 78 LYS A O 1
ATOM 629 N N . TRP A 1 79 ? 12.832 -9.367 -5.211 1.00 83.06 79 TRP A N 1
ATOM 630 C CA . TRP A 1 79 ? 13.287 -8.873 -6.506 1.00 83.06 79 TRP A CA 1
ATOM 631 C C . TRP A 1 79 ? 14.657 -9.463 -6.853 1.00 83.06 79 TRP A C 1
ATOM 633 O O . TRP A 1 79 ? 15.657 -9.169 -6.200 1.00 83.06 79 TRP A O 1
ATOM 643 N N . THR A 1 80 ? 14.722 -10.279 -7.901 1.00 84.50 80 THR A N 1
ATOM 644 C CA . THR A 1 80 ? 15.965 -10.922 -8.363 1.00 84.50 80 THR A CA 1
ATOM 645 C C . THR A 1 80 ? 16.614 -10.189 -9.542 1.00 84.50 80 THR A C 1
ATOM 647 O O . THR A 1 80 ? 17.672 -10.592 -10.035 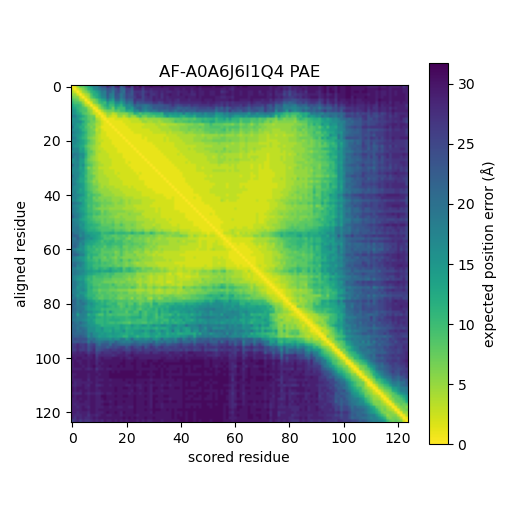1.00 84.50 80 THR A O 1
ATOM 650 N N . GLY A 1 81 ? 16.011 -9.084 -10.000 1.00 83.38 81 GLY A N 1
ATOM 651 C CA . GLY A 1 81 ? 16.491 -8.257 -11.113 1.00 83.38 81 GLY A CA 1
ATOM 652 C C . GLY A 1 81 ? 16.326 -8.873 -12.503 1.00 83.38 81 GLY A C 1
ATOM 653 O O . GLY A 1 81 ? 16.605 -8.209 -13.494 1.00 83.38 81 GLY A O 1
ATOM 654 N N . SER A 1 82 ? 15.896 -10.130 -12.599 1.00 81.44 82 SER A N 1
ATOM 655 C CA . SER A 1 82 ? 15.615 -10.816 -13.858 1.00 81.44 82 SER A CA 1
ATOM 656 C C . SER A 1 82 ? 14.673 -11.986 -13.606 1.00 81.44 82 SER A C 1
ATOM 658 O O . SER A 1 82 ? 14.825 -12.691 -12.611 1.00 81.44 82 SER A O 1
ATOM 660 N N . LEU A 1 83 ? 13.765 -12.240 -14.550 1.00 75.62 83 LEU A N 1
ATOM 661 C CA . LEU A 1 83 ? 12.845 -13.381 -14.505 1.00 75.62 83 LEU A CA 1
ATOM 662 C C . LEU A 1 83 ? 13.574 -14.736 -14.444 1.00 75.62 83 LEU A C 1
ATOM 664 O O . LEU A 1 83 ? 13.023 -15.702 -13.933 1.00 75.62 83 LEU A O 1
ATOM 668 N N . THR A 1 84 ? 14.815 -14.814 -14.933 1.00 84.75 84 THR A N 1
ATOM 669 C CA . THR A 1 84 ? 15.598 -16.063 -14.978 1.00 84.75 84 THR A CA 1
ATOM 670 C C . THR A 1 84 ? 16.435 -16.294 -13.714 1.00 84.75 84 THR A C 1
ATOM 672 O O . THR A 1 84 ? 17.002 -17.368 -13.534 1.00 84.75 84 THR A O 1
ATOM 675 N N . ARG A 1 85 ? 16.565 -15.298 -12.827 1.00 85.00 85 ARG A N 1
ATOM 676 C CA . ARG A 1 85 ? 17.403 -15.415 -11.625 1.00 85.00 85 ARG A CA 1
ATOM 677 C C . ARG A 1 85 ? 16.593 -16.017 -10.481 1.00 85.00 85 ARG A C 1
ATOM 679 O O . ARG A 1 85 ? 15.771 -15.328 -9.886 1.00 85.00 85 ARG A O 1
ATOM 686 N N . ILE A 1 86 ? 16.864 -17.282 -10.167 1.00 81.94 86 ILE A N 1
ATOM 687 C CA . ILE A 1 86 ? 16.265 -18.011 -9.042 1.00 81.94 86 ILE A CA 1
ATOM 688 C C . ILE A 1 86 ? 17.271 -17.999 -7.877 1.00 81.94 86 ILE A C 1
ATOM 690 O O . ILE A 1 86 ? 18.421 -18.401 -8.083 1.00 81.94 86 ILE A O 1
ATOM 694 N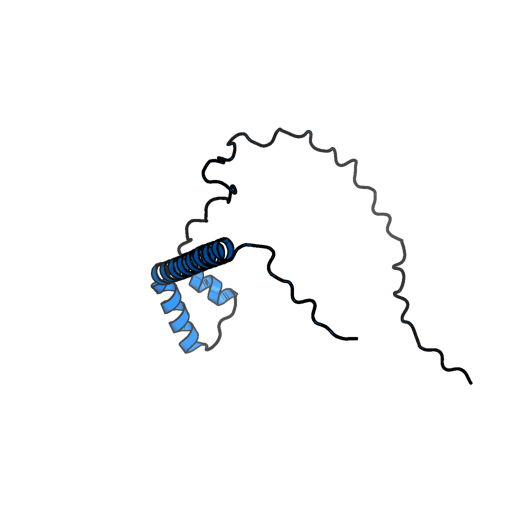 N . PRO A 1 87 ? 16.903 -17.508 -6.678 1.00 82.06 87 PRO A N 1
ATOM 695 C CA . PRO A 1 87 ? 17.763 -17.591 -5.504 1.00 82.06 87 PRO A CA 1
ATOM 696 C C . PRO A 1 87 ? 18.082 -19.051 -5.169 1.00 82.06 87 PRO A C 1
ATOM 698 O O . PRO A 1 87 ? 17.239 -19.928 -5.328 1.00 82.06 87 PRO A O 1
ATOM 701 N N . SER A 1 88 ? 19.302 -19.313 -4.706 1.00 84.25 88 SER A N 1
ATOM 702 C CA . SER A 1 88 ? 19.662 -20.640 -4.203 1.00 84.25 88 SER A CA 1
ATOM 703 C C . SER A 1 88 ? 18.935 -20.922 -2.885 1.00 84.25 88 SER A C 1
ATOM 705 O O . SER A 1 88 ? 18.912 -20.061 -2.008 1.00 84.25 88 SER A O 1
ATOM 707 N N . GLU A 1 89 ? 18.418 -22.142 -2.733 1.00 85.00 89 GLU A N 1
ATOM 708 C CA . GLU A 1 89 ? 17.854 -22.666 -1.477 1.00 85.00 89 GLU A CA 1
ATOM 709 C C . GLU A 1 89 ? 18.941 -23.152 -0.499 1.00 85.00 89 GLU A C 1
ATOM 711 O O . GLU A 1 89 ? 18.653 -23.527 0.637 1.00 85.00 89 GLU A O 1
ATOM 716 N N . LEU A 1 90 ? 20.211 -23.178 -0.928 1.00 86.19 90 LEU A N 1
ATOM 717 C CA . LEU A 1 90 ? 21.311 -23.576 -0.054 1.00 86.19 90 LEU A CA 1
ATOM 718 C C . LEU A 1 90 ? 21.509 -22.521 1.045 1.00 86.19 90 LEU A C 1
ATOM 720 O O . LEU A 1 90 ? 21.590 -21.327 0.733 1.00 86.19 90 LEU A O 1
ATOM 724 N N . PRO A 1 91 ? 21.639 -22.935 2.318 1.00 85.00 91 PRO A N 1
ATOM 725 C CA . PRO A 1 91 ? 21.902 -21.999 3.398 1.00 85.00 91 PRO A CA 1
ATOM 726 C C . PRO A 1 91 ? 23.251 -21.294 3.183 1.00 85.00 91 PRO A C 1
ATOM 728 O O . PRO A 1 91 ? 24.133 -21.833 2.500 1.00 85.00 91 PRO A O 1
ATOM 731 N N . PRO A 1 92 ? 23.453 -20.107 3.786 1.00 83.81 92 PRO A N 1
ATOM 732 C CA . PRO A 1 92 ? 24.767 -19.483 3.838 1.00 83.81 92 PRO A CA 1
ATOM 733 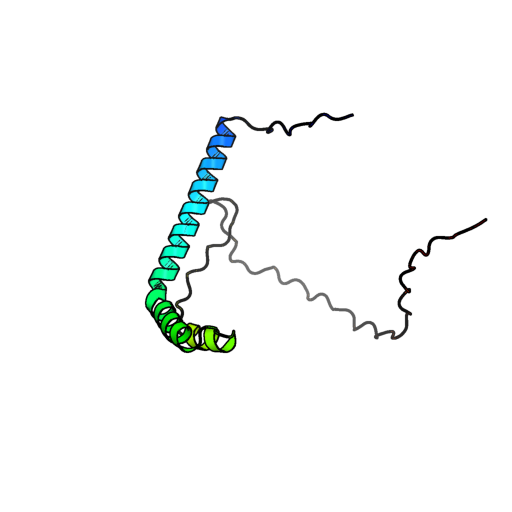C C . PRO A 1 92 ? 25.808 -20.487 4.334 1.00 83.81 92 PRO A C 1
ATOM 735 O O . PRO A 1 92 ? 25.547 -21.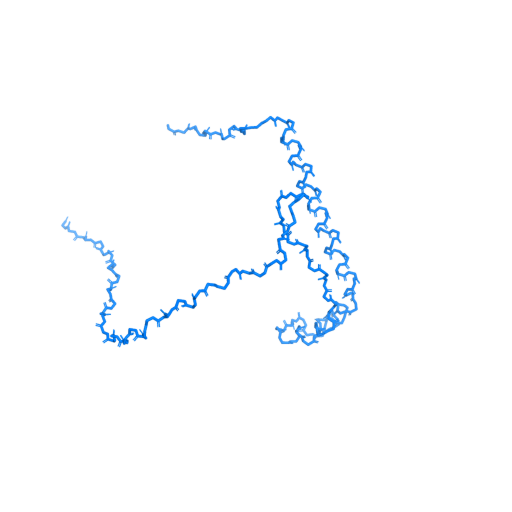252 5.265 1.00 83.81 92 PRO A O 1
ATOM 738 N N . VAL A 1 93 ? 26.993 -20.484 3.718 1.00 86.00 93 VAL A N 1
ATOM 739 C CA . VAL A 1 93 ? 28.117 -21.292 4.204 1.00 86.00 93 VAL A CA 1
ATOM 740 C C . VAL A 1 93 ? 28.317 -20.958 5.675 1.00 86.00 93 VAL A C 1
ATOM 742 O O . VAL A 1 93 ? 28.396 -19.778 6.018 1.00 86.00 93 VAL A O 1
ATOM 745 N N . ALA A 1 94 ? 28.389 -21.985 6.526 1.00 83.31 94 ALA A N 1
ATOM 746 C CA . ALA A 1 94 ? 28.672 -21.826 7.943 1.00 83.31 94 ALA A CA 1
ATOM 747 C C . ALA A 1 94 ? 30.028 -21.126 8.098 1.00 83.31 94 ALA A C 1
ATOM 749 O O . ALA A 1 94 ? 31.094 -21.747 8.065 1.00 83.31 94 ALA A O 1
ATOM 750 N N . THR A 1 95 ? 29.998 -19.801 8.204 1.00 74.31 95 THR A N 1
ATOM 751 C CA . THR A 1 95 ? 31.168 -19.030 8.579 1.00 74.31 95 THR A CA 1
ATOM 752 C C . THR A 1 95 ? 31.515 -19.461 9.987 1.00 74.31 95 THR A C 1
ATOM 754 O O . THR A 1 95 ? 30.630 -19.505 10.842 1.00 74.31 95 THR A O 1
ATOM 757 N N . ARG A 1 96 ? 32.793 -19.770 10.235 1.00 77.38 96 ARG A N 1
ATOM 758 C CA . ARG A 1 96 ? 33.285 -19.881 11.611 1.00 77.38 96 ARG A CA 1
ATOM 759 C C . ARG A 1 96 ? 32.788 -18.645 12.342 1.00 77.38 96 ARG A C 1
ATOM 761 O O . ARG A 1 96 ? 32.978 -17.541 11.821 1.00 77.38 96 ARG A O 1
ATOM 768 N N . GLU A 1 97 ? 32.127 -18.837 13.480 1.00 71.69 97 GLU A N 1
ATOM 769 C CA . GLU A 1 97 ? 31.812 -17.728 14.367 1.00 71.69 97 GLU A CA 1
ATOM 770 C C . GLU A 1 97 ? 33.092 -16.914 14.482 1.00 71.69 97 GLU A C 1
ATOM 772 O O . GLU A 1 97 ? 34.154 -17.442 14.836 1.00 71.69 97 GLU A O 1
ATOM 777 N N . ARG A 1 98 ? 33.034 -15.647 14.057 1.00 57.78 98 ARG A N 1
ATOM 778 C CA . ARG A 1 98 ? 34.097 -14.725 14.409 1.00 57.78 98 ARG A CA 1
ATOM 779 C C . ARG A 1 98 ? 34.081 -14.776 15.922 1.00 57.78 98 ARG A C 1
ATOM 781 O O . ARG A 1 98 ? 33.129 -14.279 16.515 1.00 57.78 98 ARG A O 1
ATOM 788 N N . VAL A 1 99 ? 35.083 -15.423 16.512 1.00 54.16 99 VAL A N 1
ATOM 789 C CA . VAL A 1 99 ? 35.341 -15.304 17.936 1.00 54.16 99 VAL A CA 1
ATOM 790 C C . VAL A 1 99 ? 35.434 -13.806 18.136 1.00 54.16 99 VAL A C 1
ATOM 792 O O . VAL A 1 99 ? 36.369 -13.162 17.653 1.00 54.16 99 VAL A O 1
ATOM 795 N N . ILE A 1 100 ? 34.384 -13.232 18.712 1.00 56.72 100 ILE A N 1
ATOM 796 C CA . ILE A 1 100 ? 34.436 -11.897 19.260 1.00 56.72 100 ILE A CA 1
ATOM 797 C C . ILE A 1 100 ? 35.490 -12.079 20.341 1.00 56.72 100 ILE A C 1
ATOM 799 O O . ILE A 1 100 ? 35.219 -12.666 21.386 1.00 56.72 100 ILE A O 1
ATOM 803 N N . SER A 1 101 ? 36.742 -11.742 20.016 1.00 49.44 101 SER A N 1
ATOM 804 C CA . SER A 1 101 ? 37.788 -11.615 21.016 1.00 49.44 101 SER A CA 1
ATOM 805 C C . SER A 1 101 ? 37.175 -10.781 22.128 1.00 49.44 101 SER A C 1
ATOM 807 O O . SER A 1 101 ? 36.562 -9.761 21.808 1.00 49.44 101 SER A O 1
ATOM 809 N N . ALA A 1 102 ? 37.264 -11.317 23.347 1.00 54.16 102 ALA A N 1
ATOM 810 C CA . ALA A 1 102 ? 36.672 -10.860 24.600 1.00 54.16 102 ALA A CA 1
ATOM 811 C C . ALA A 1 102 ? 36.331 -9.358 24.651 1.00 54.16 102 ALA A C 1
ATOM 813 O O . ALA A 1 102 ? 37.065 -8.560 24.065 1.00 54.16 102 ALA A O 1
ATOM 814 N N . PRO A 1 103 ? 35.265 -8.960 25.376 1.00 47.66 103 PRO A N 1
ATOM 815 C CA . PRO A 1 103 ? 34.916 -7.553 25.523 1.00 47.66 103 PRO A CA 1
ATOM 816 C C . PRO A 1 103 ? 36.175 -6.776 25.903 1.00 47.66 103 PRO A C 1
ATOM 818 O O . PRO A 1 103 ? 36.801 -7.062 26.921 1.00 47.66 103 PRO A O 1
ATOM 821 N N . VAL A 1 104 ? 36.576 -5.850 25.030 1.00 55.50 104 VAL A N 1
ATOM 822 C CA . VAL A 1 104 ? 37.531 -4.812 25.399 1.00 55.50 104 VAL A CA 1
ATOM 823 C C . VAL A 1 104 ? 36.879 -4.133 26.589 1.00 55.50 104 VAL A C 1
ATOM 825 O O . VAL A 1 104 ? 35.779 -3.597 26.447 1.00 55.50 104 VAL A O 1
ATOM 828 N N . GLU A 1 105 ? 37.499 -4.292 27.757 1.00 45.72 105 GLU A N 1
ATOM 829 C CA . GLU A 1 105 ? 37.052 -3.672 28.993 1.00 45.72 105 GLU A CA 1
ATOM 830 C C . GLU A 1 105 ? 36.733 -2.205 28.712 1.00 45.72 105 GLU A C 1
ATOM 832 O O . GLU A 1 105 ? 37.474 -1.502 28.019 1.00 45.72 105 GLU A O 1
ATOM 837 N N . ASP A 1 106 ? 35.566 -1.797 29.190 1.00 43.78 106 ASP A N 1
ATOM 838 C CA . ASP A 1 106 ? 35.039 -0.449 29.095 1.00 43.78 106 ASP A CA 1
ATOM 839 C C . ASP A 1 106 ? 36.017 0.492 29.821 1.00 43.78 106 ASP A C 1
ATOM 841 O O . ASP A 1 106 ? 35.937 0.678 31.034 1.00 43.78 106 ASP A O 1
ATOM 845 N N . GLU A 1 107 ? 36.999 1.051 29.100 1.00 43.38 107 GLU A N 1
ATOM 846 C CA . GLU A 1 107 ? 37.748 2.221 29.560 1.00 43.38 107 GLU A CA 1
ATOM 847 C C . GLU A 1 107 ? 36.775 3.404 29.577 1.00 43.38 107 GLU A C 1
ATOM 849 O O . GLU A 1 107 ? 36.699 4.236 28.664 1.00 43.38 107 GLU A O 1
ATOM 854 N N . THR A 1 108 ? 36.021 3.479 30.670 1.00 48.53 108 THR A N 1
ATOM 855 C CA . THR A 1 108 ? 35.490 4.727 31.180 1.00 48.53 108 THR A CA 1
ATOM 856 C C . THR A 1 108 ? 36.654 5.701 31.334 1.00 48.53 108 THR A C 1
ATOM 858 O O . THR A 1 108 ? 37.498 5.518 32.206 1.00 48.53 108 THR A O 1
ATOM 861 N N . ASP A 1 109 ? 36.671 6.710 30.465 1.00 51.56 109 ASP A N 1
ATOM 862 C CA . ASP A 1 109 ? 37.143 8.087 30.677 1.00 51.56 109 ASP A CA 1
ATOM 863 C C . ASP A 1 109 ? 37.977 8.610 29.495 1.00 51.56 109 ASP A C 1
ATOM 865 O O . ASP A 1 109 ? 39.207 8.645 29.500 1.00 51.56 109 ASP A O 1
ATOM 869 N N . LYS A 1 110 ? 37.284 9.067 28.443 1.00 42.28 110 LYS A N 1
ATOM 870 C CA . LYS A 1 110 ? 37.844 10.048 27.502 1.00 42.28 110 LYS A CA 1
ATOM 871 C C . LYS A 1 110 ? 36.872 11.222 27.381 1.00 42.28 110 LYS A C 1
ATOM 873 O O . LYS A 1 110 ? 35.723 11.024 26.975 1.00 42.28 110 LYS A O 1
ATOM 878 N N . PRO A 1 111 ? 37.294 12.456 27.715 1.00 41.72 111 PRO A N 1
ATOM 879 C CA . PRO A 1 111 ? 36.388 13.590 27.794 1.00 41.72 111 PRO A CA 1
ATOM 880 C C . PRO A 1 111 ? 35.853 13.958 26.407 1.00 41.72 111 PRO A C 1
ATOM 882 O O . PRO A 1 111 ? 36.602 14.106 25.435 1.00 41.72 111 PRO A O 1
ATOM 885 N N . LYS A 1 112 ? 34.529 14.141 26.323 1.00 48.22 112 LYS A N 1
ATOM 886 C CA . LYS A 1 112 ? 33.825 14.642 25.135 1.00 48.22 112 LYS A CA 1
ATOM 887 C C . LYS A 1 112 ? 34.439 15.984 24.724 1.00 48.22 112 LYS A C 1
ATOM 889 O O . LYS A 1 112 ? 34.299 16.976 25.436 1.00 48.22 112 LYS A O 1
ATOM 894 N N . ARG A 1 113 ? 35.103 16.034 23.561 1.00 43.41 113 ARG A N 1
ATOM 895 C CA . ARG A 1 113 ? 35.579 17.291 22.958 1.00 43.41 113 ARG A CA 1
ATOM 896 C C . ARG A 1 113 ? 34.393 18.242 22.788 1.00 43.41 113 ARG A C 1
ATOM 898 O O . ARG A 1 113 ? 33.513 18.006 21.961 1.00 43.41 113 ARG A O 1
ATOM 905 N N . ALA A 1 114 ? 34.384 19.315 23.574 1.00 49.00 114 ALA A N 1
ATOM 906 C CA . ALA A 1 114 ? 33.398 20.378 23.482 1.00 49.00 114 ALA A CA 1
ATOM 907 C C . ALA A 1 114 ? 33.411 20.992 22.073 1.00 49.00 114 ALA A C 1
ATOM 909 O O . ALA A 1 114 ? 34.449 21.410 21.552 1.00 49.00 114 ALA A O 1
ATOM 910 N N . ARG A 1 115 ? 32.233 21.033 21.446 1.00 46.94 115 ARG A N 1
ATOM 911 C CA . ARG A 1 115 ? 31.993 21.666 20.149 1.00 46.94 115 ARG A CA 1
ATOM 912 C C . ARG A 1 115 ? 32.301 23.161 20.271 1.00 46.94 115 ARG A C 1
ATOM 914 O O . ARG A 1 115 ? 31.604 23.893 20.965 1.00 46.94 115 ARG A O 1
ATOM 921 N N . ARG A 1 116 ? 33.368 23.610 19.610 1.00 45.38 116 ARG A N 1
ATOM 922 C CA . ARG A 1 116 ? 33.837 25.002 19.632 1.00 45.38 116 ARG A CA 1
ATOM 923 C C . ARG A 1 116 ? 32.838 25.886 18.869 1.00 45.38 116 ARG A C 1
ATOM 925 O O . ARG A 1 116 ? 32.792 25.854 17.641 1.00 45.38 116 ARG A O 1
ATOM 932 N N . VAL A 1 117 ? 32.017 26.644 19.595 1.00 48.81 117 VAL A N 1
ATOM 933 C CA . VAL A 1 117 ? 31.172 27.713 19.038 1.00 48.81 117 VAL A CA 1
ATOM 934 C C . VAL A 1 117 ? 32.097 28.846 18.586 1.00 48.81 117 VAL A C 1
ATOM 936 O O . VAL A 1 117 ? 32.871 29.371 19.386 1.00 48.81 117 VAL A O 1
ATOM 939 N N . LYS A 1 118 ? 32.064 29.207 17.299 1.00 43.81 118 LYS A N 1
ATOM 940 C CA . LYS A 1 118 ? 32.765 30.393 16.788 1.00 43.81 118 LYS A CA 1
ATOM 941 C C . LYS A 1 118 ? 32.019 31.635 17.286 1.00 43.81 118 LYS A C 1
ATOM 943 O O . LYS A 1 118 ? 30.940 31.930 16.786 1.00 43.81 118 LYS A O 1
ATOM 948 N N . LYS A 1 119 ? 32.581 32.341 18.270 1.00 39.28 119 LYS A N 1
ATOM 949 C CA . LYS A 1 119 ? 32.173 33.707 18.618 1.00 39.28 119 LYS A CA 1
ATOM 950 C C . LYS A 1 119 ? 32.963 34.669 17.729 1.00 39.28 119 LYS A C 1
ATOM 952 O O . LYS A 1 119 ? 34.186 34.566 17.667 1.00 39.28 119 LYS A O 1
ATOM 957 N N . ALA A 1 120 ? 32.245 35.531 17.011 1.00 44.62 120 ALA A N 1
ATOM 958 C CA . ALA A 1 120 ? 32.804 36.627 16.233 1.00 44.62 120 ALA A CA 1
ATOM 959 C C . ALA A 1 120 ? 33.634 37.546 17.142 1.00 44.62 120 ALA A C 1
ATOM 961 O O . ALA A 1 120 ? 33.200 37.887 18.244 1.00 44.62 120 ALA A O 1
ATOM 962 N N . THR A 1 121 ? 34.836 37.889 16.692 1.00 42.81 121 THR A N 1
ATOM 963 C CA . THR A 1 121 ? 35.688 38.913 17.295 1.00 42.81 121 THR A CA 1
ATOM 964 C C . THR A 1 121 ? 35.302 40.264 16.718 1.00 42.81 121 THR A C 1
ATOM 966 O O . THR A 1 121 ? 35.401 40.470 15.511 1.00 42.81 121 THR A O 1
ATOM 969 N N . ASP A 1 122 ? 34.860 41.138 17.611 1.00 39.53 122 ASP A N 1
ATOM 970 C CA . ASP A 1 122 ? 34.868 42.588 17.466 1.00 39.53 122 ASP A CA 1
ATOM 971 C C . ASP A 1 122 ? 36.291 43.075 17.799 1.00 39.53 122 ASP A C 1
ATOM 973 O O . ASP A 1 122 ? 36.904 42.569 18.749 1.00 39.53 122 ASP A O 1
ATOM 977 N N . SER A 1 123 ? 36.860 43.973 16.999 1.00 45.28 123 SER A N 1
ATOM 978 C CA . SER A 1 123 ? 38.128 44.659 17.284 1.00 45.28 123 SER A CA 1
ATOM 979 C C . SER A 1 123 ? 38.168 45.991 16.533 1.00 45.28 123 SER A C 1
ATOM 981 O O . SER A 1 123 ? 38.176 45.974 15.305 1.00 45.28 123 SER A O 1
ATOM 983 N N . GLU A 1 124 ? 38.230 47.061 17.337 1.00 41.97 124 GLU A N 1
ATOM 984 C CA . GLU A 1 124 ? 38.670 48.454 17.078 1.00 41.97 124 GLU A CA 1
ATOM 985 C C . GLU A 1 124 ? 37.919 49.333 16.065 1.00 41.97 124 GLU A C 1
ATOM 987 O O . GLU A 1 124 ? 37.907 49.045 14.849 1.00 41.97 124 GLU A O 1
#

Sequence (124 aa):
MGREYGHQRDYSESVAATIDTEIRKLIENAHQEAFDILVANRETLDAMVVVLLEKETLNKEEIAEIFANVIDWPGRPKWTGSLTRIPSELPPVATRERVISAPVEDETDKPKRARRVKKATDSE

pLDDT: mean 79.01, std 19.61, range [39.28, 97.81]